Protein AF-A0A1X7VUY0-F1 (afdb_mon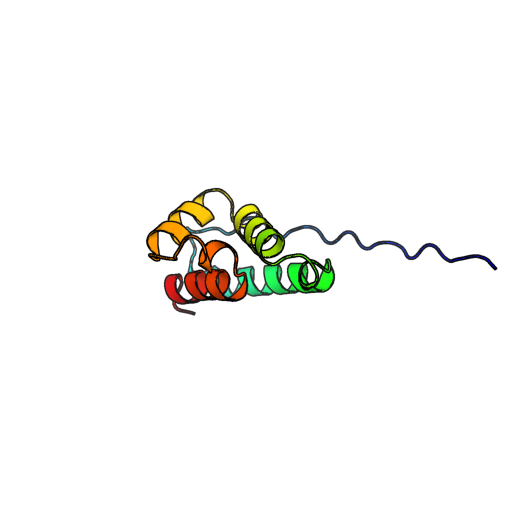omer)

Foldseek 3Di:
DDDDDDPPPPDDQDAADDPVCLVCVVVNVVSNVCVCVSVVVVVDQLQSVLVSVQVSNPDVLVVQLVVQVADPVLSSHNVSSVVSSCVSSVD

Solvent-accessible surface area (backbone atoms only — not comparable to full-atom values): 5475 Å² total; per-residue (Å²): 135,84,79,76,80,74,82,78,79,81,74,72,79,64,75,68,58,59,81,93,44,55,86,46,46,71,60,50,54,52,49,44,51,50,45,33,57,76,70,47,44,73,76,4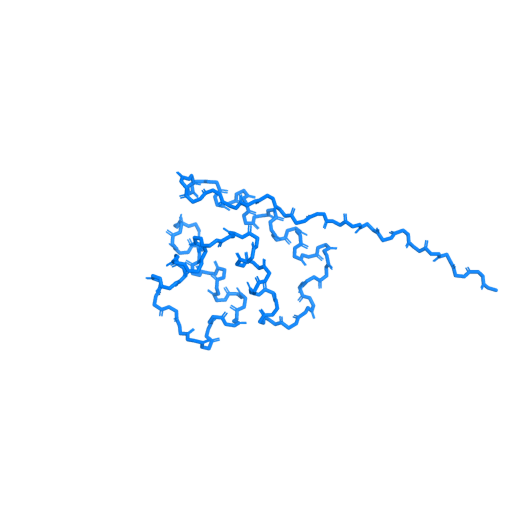8,59,42,49,58,42,28,53,50,54,38,60,42,32,41,77,65,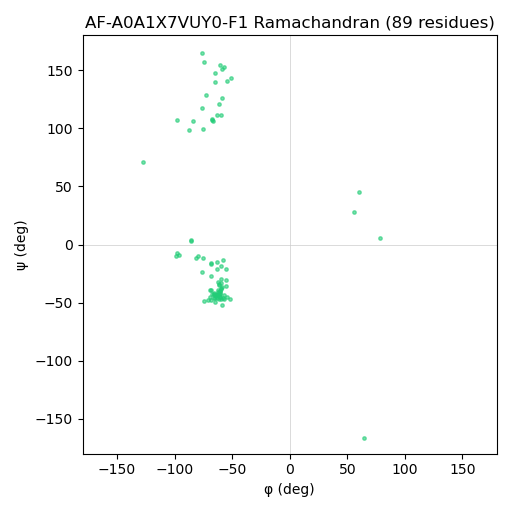36,56,59,54,50,62,71,68,74,66,49,83,72,46,64,32,35,40,69,57,46,52,47,52,51,28,61,73,64,72,101

Sequence (91 aa):
MTTSAMAEIRLPAPDPFNFKTPDDWPRWSKRFKQFWAASGLEKDPEEKQTNTLLYCMEEEADVVLDSTNISVGDKKVYVTVLQKFNEFFQV

Mean predicted aligned error: 5.1 Å

pLDDT: mean 91.45, std 12.33, range [42.34, 98.12]

Organism: Amphimedon queenslandica (NCBI:txid400682)

Radius of gyration: 15.0 Å; Cα contacts (8 Å, |Δi|>4): 71; chains: 1; bounding box: 22×32×52 Å

Secondary structure (DSSP, 8-state):
----------PPPPPPP-TT-GGGHHHHHHHHHHHHHHTSGGGS-HHHHHHHHHHHH-HHHHHHHHHTT--TTGGG-HHHHHHHHHHHTT-

Structure (mmCIF, N/CA/C/O backbone):
data_AF-A0A1X7VUY0-F1
#
_entry.id   AF-A0A1X7VUY0-F1
#
loop_
_atom_site.group_PDB
_atom_site.id
_atom_site.type_symbol
_atom_site.label_atom_id
_atom_site.label_alt_id
_atom_site.label_comp_id
_atom_site.label_asym_id
_atom_site.label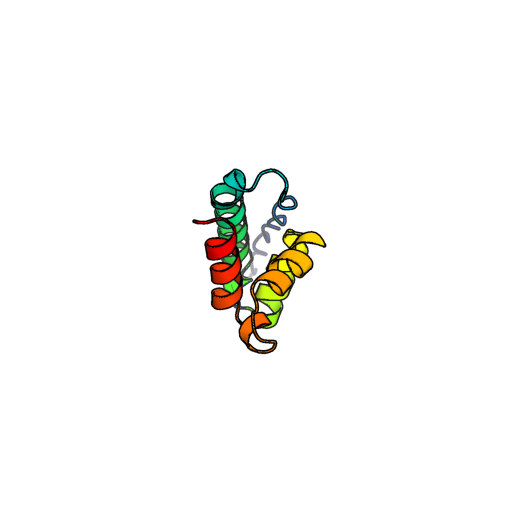_entity_id
_atom_site.label_seq_id
_atom_site.pdbx_PDB_ins_code
_atom_site.Cartn_x
_atom_site.Cartn_y
_atom_site.Cartn_z
_atom_site.occupancy
_atom_site.B_iso_or_equiv
_atom_site.auth_seq_id
_atom_site.auth_comp_id
_atom_site.auth_asym_id
_atom_site.auth_atom_id
_atom_site.pdbx_PDB_model_num
ATOM 1 N N . MET A 1 1 ? -0.275 -18.653 38.867 1.00 43.12 1 MET A N 1
ATOM 2 C CA . MET A 1 1 ? -0.678 -18.744 37.450 1.00 43.12 1 MET A CA 1
ATOM 3 C C . MET A 1 1 ? 0.402 -18.061 36.634 1.00 43.12 1 MET A C 1
ATOM 5 O O . MET A 1 1 ? 0.533 -16.850 36.722 1.00 43.12 1 MET A O 1
ATOM 9 N N . THR A 1 2 ? 1.253 -18.826 35.959 1.00 42.34 2 THR A N 1
ATOM 10 C CA . THR A 1 2 ? 2.300 -18.297 35.079 1.00 42.34 2 THR A CA 1
ATOM 11 C C . THR A 1 2 ? 1.682 -18.022 33.713 1.00 42.34 2 THR A C 1
ATOM 13 O O . THR A 1 2 ? 1.363 -18.946 32.972 1.00 42.34 2 THR A O 1
ATOM 16 N N . THR A 1 3 ? 1.472 -16.751 33.381 1.00 50.31 3 THR A N 1
ATOM 17 C CA . THR A 1 3 ? 1.218 -16.331 31.999 1.00 50.31 3 THR A CA 1
ATOM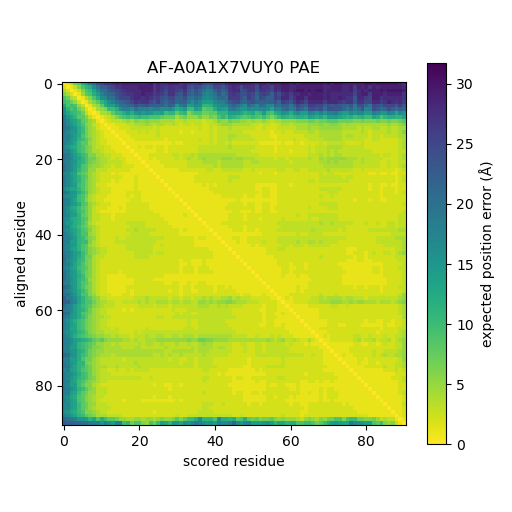 18 C C . THR A 1 3 ? 2.457 -16.661 31.173 1.00 50.31 3 THR A C 1
ATOM 20 O O . THR A 1 3 ? 3.523 -16.087 31.389 1.00 50.31 3 THR A O 1
ATOM 23 N N . SER A 1 4 ? 2.331 -17.626 30.262 1.00 57.16 4 SER A N 1
ATOM 24 C CA . SER A 1 4 ? 3.323 -17.858 29.216 1.00 57.16 4 SER A CA 1
ATOM 25 C C . SER A 1 4 ? 3.406 -16.593 28.362 1.00 57.16 4 SER A C 1
ATOM 27 O O . SER A 1 4 ? 2.393 -16.146 27.824 1.00 57.16 4 SER A O 1
ATOM 29 N N . ALA A 1 5 ? 4.590 -15.986 28.277 1.00 58.56 5 ALA A N 1
ATOM 30 C CA . ALA A 1 5 ? 4.855 -14.969 27.274 1.00 58.56 5 ALA A CA 1
ATOM 31 C C . ALA A 1 5 ? 4.830 -15.671 25.913 1.00 58.56 5 ALA A C 1
ATOM 33 O O . ALA A 1 5 ? 5.737 -16.441 25.592 1.00 58.56 5 ALA A O 1
ATOM 34 N N . MET A 1 6 ? 3.765 -15.461 25.138 1.00 62.28 6 MET A N 1
ATOM 35 C CA . MET A 1 6 ? 3.771 -15.858 23.738 1.00 62.28 6 MET A CA 1
ATOM 36 C C . MET A 1 6 ? 4.926 -15.137 23.052 1.00 62.28 6 MET A C 1
ATOM 38 O O . MET A 1 6 ? 5.031 -13.916 23.137 1.00 62.28 6 MET A O 1
ATOM 42 N N . ALA A 1 7 ? 5.803 -15.891 22.392 1.00 61.84 7 ALA A N 1
ATOM 43 C CA . ALA A 1 7 ? 6.808 -15.296 21.530 1.00 61.84 7 ALA A CA 1
ATOM 44 C C . ALA A 1 7 ? 6.083 -14.500 20.435 1.00 61.84 7 ALA A C 1
ATOM 46 O O . ALA A 1 7 ? 5.395 -15.077 19.593 1.00 61.84 7 ALA A O 1
ATOM 47 N N . GLU A 1 8 ? 6.205 -13.175 20.473 1.00 63.12 8 GLU A N 1
ATOM 48 C CA . GLU A 1 8 ? 5.718 -12.311 19.404 1.00 63.12 8 GLU A CA 1
ATOM 49 C C . GLU A 1 8 ? 6.570 -12.572 18.161 1.00 63.12 8 GLU A C 1
ATOM 51 O O . GLU A 1 8 ? 7.751 -12.216 18.102 1.00 63.12 8 GLU A O 1
ATOM 56 N N . ILE A 1 9 ? 5.985 -13.226 17.158 1.00 72.62 9 ILE A N 1
ATOM 57 C CA . ILE A 1 9 ? 6.615 -13.337 15.845 1.00 72.62 9 ILE A CA 1
ATOM 58 C C . ILE A 1 9 ? 6.626 -11.930 15.247 1.00 72.62 9 ILE A C 1
ATOM 60 O O . ILE A 1 9 ? 5.591 -11.409 14.837 1.00 72.62 9 ILE A O 1
ATOM 64 N N . ARG A 1 10 ? 7.806 -11.309 15.189 1.00 78.06 10 ARG A N 1
ATOM 65 C CA . ARG A 1 10 ? 8.001 -10.060 14.449 1.00 78.06 10 ARG A CA 1
ATOM 66 C C . ARG A 1 10 ? 8.052 -10.383 12.965 1.00 78.06 10 ARG A C 1
ATOM 68 O O . ARG A 1 10 ? 9.072 -10.844 12.460 1.00 78.06 10 ARG A O 1
ATOM 75 N N . LEU A 1 11 ? 6.934 -10.175 12.284 1.00 89.12 11 LEU A N 1
ATOM 76 C CA . LEU A 1 11 ? 6.859 -10.326 10.841 1.00 89.12 11 LEU A CA 1
ATOM 77 C C . LEU A 1 11 ? 7.518 -9.106 10.179 1.00 89.12 11 LEU A C 1
ATOM 79 O O . LEU A 1 11 ? 7.037 -7.991 10.388 1.00 89.12 11 LEU A O 1
ATOM 83 N N . PRO A 1 12 ? 8.608 -9.277 9.412 1.00 91.81 12 PRO A N 1
ATOM 84 C CA . PRO A 1 12 ? 9.195 -8.160 8.688 1.00 91.81 12 PRO A CA 1
ATOM 85 C C . PRO A 1 12 ? 8.216 -7.644 7.629 1.00 91.81 12 PRO A C 1
ATOM 87 O O . PRO A 1 12 ? 7.452 -8.419 7.041 1.00 91.81 12 PRO A O 1
ATOM 90 N N . ALA A 1 13 ? 8.271 -6.335 7.383 1.00 92.69 13 ALA A N 1
ATOM 91 C CA . ALA A 1 13 ? 7.620 -5.726 6.232 1.00 92.69 13 ALA A CA 1
ATOM 92 C C . ALA A 1 13 ? 8.128 -6.375 4.925 1.00 92.69 13 ALA A C 1
ATOM 94 O O . ALA A 1 13 ? 9.244 -6.907 4.901 1.00 92.69 13 ALA A O 1
ATOM 95 N N . PRO A 1 14 ? 7.321 -6.386 3.850 1.00 95.62 14 PRO A N 1
ATOM 96 C CA . PRO A 1 14 ? 7.804 -6.801 2.538 1.00 95.62 14 PRO A CA 1
ATOM 97 C C . PRO A 1 14 ? 8.945 -5.896 2.059 1.00 95.62 14 PRO A C 1
ATOM 99 O O . PRO A 1 14 ? 9.013 -4.729 2.443 1.00 95.62 14 PRO A O 1
ATOM 102 N N . ASP A 1 15 ? 9.804 -6.432 1.191 1.00 96.19 15 ASP A N 1
ATOM 103 C CA . ASP A 1 15 ? 10.765 -5.613 0.449 1.00 96.19 15 ASP A CA 1
ATOM 104 C C . ASP A 1 15 ? 10.023 -4.554 -0.390 1.00 96.19 15 ASP A C 1
ATOM 106 O O . ASP A 1 15 ? 8.890 -4.824 -0.817 1.00 96.19 15 ASP A O 1
ATOM 110 N N . PRO A 1 16 ? 10.640 -3.390 -0.665 1.00 96.94 16 PRO A N 1
ATOM 111 C CA . PRO A 1 16 ? 10.043 -2.345 -1.491 1.00 96.94 16 PRO A CA 1
ATOM 112 C C . PRO A 1 16 ? 9.515 -2.855 -2.834 1.00 96.94 16 PRO A C 1
ATOM 114 O O . PRO A 1 16 ? 10.098 -3.747 -3.462 1.00 96.94 16 PRO A O 1
ATOM 117 N N . PHE A 1 17 ? 8.396 -2.293 -3.293 1.00 97.19 17 PHE A N 1
ATOM 118 C CA . PHE A 1 17 ? 7.858 -2.634 -4.605 1.00 97.19 17 PHE A CA 1
ATOM 119 C C . PHE A 1 17 ? 8.710 -2.016 -5.720 1.00 97.19 17 PHE A C 1
ATOM 121 O O . PHE A 1 17 ? 8.951 -0.814 -5.743 1.00 97.19 17 PHE A O 1
ATOM 128 N N . ASN A 1 18 ? 9.132 -2.825 -6.693 1.00 95.81 18 ASN A N 1
ATOM 129 C CA . ASN A 1 18 ? 9.867 -2.325 -7.850 1.00 95.81 18 ASN A CA 1
ATOM 130 C C . ASN A 1 18 ? 8.905 -1.890 -8.967 1.00 95.81 18 ASN A C 1
ATOM 132 O O . ASN A 1 18 ? 8.478 -2.704 -9.788 1.00 95.81 18 ASN A O 1
ATOM 136 N N . PHE A 1 19 ? 8.634 -0.587 -9.059 1.00 94.44 19 PHE A N 1
ATOM 137 C CA . PHE A 1 19 ? 7.761 -0.005 -10.090 1.00 94.44 19 PHE A CA 1
ATOM 138 C C . PHE A 1 19 ? 8.275 -0.175 -11.528 1.00 94.44 19 PHE A C 1
ATOM 140 O O . PHE A 1 19 ? 7.505 -0.022 -12.474 1.00 94.44 19 PHE A O 1
ATOM 147 N N . LYS A 1 20 ? 9.552 -0.535 -11.726 1.00 93.94 20 LYS A N 1
ATOM 148 C CA . LYS A 1 20 ? 10.103 -0.858 -13.058 1.00 93.94 20 LYS A CA 1
ATOM 149 C C . LYS A 1 20 ? 9.657 -2.233 -13.566 1.00 93.94 20 LYS A C 1
ATOM 151 O O . LYS A 1 20 ? 9.875 -2.543 -14.733 1.00 93.94 20 LYS A O 1
ATOM 156 N N . THR A 1 21 ? 9.064 -3.055 -12.703 1.00 94.25 21 THR A N 1
ATOM 157 C CA . THR A 1 21 ? 8.573 -4.404 -13.012 1.00 94.25 21 THR A CA 1
ATOM 158 C C . THR A 1 21 ? 7.107 -4.533 -12.581 1.00 94.25 21 THR A C 1
ATOM 160 O O . THR A 1 21 ? 6.823 -5.213 -11.596 1.00 94.25 21 THR A O 1
ATOM 163 N N . PRO A 1 22 ? 6.160 -3.878 -13.280 1.00 93.06 22 PRO A N 1
ATOM 164 C CA . PRO A 1 22 ? 4.745 -3.867 -12.892 1.00 93.06 22 PRO A CA 1
ATOM 165 C C . PRO A 1 22 ? 4.122 -5.272 -12.836 1.00 93.06 22 PRO A C 1
ATOM 167 O O . PRO A 1 22 ? 3.276 -5.525 -11.983 1.00 93.06 22 PRO A O 1
ATOM 170 N N . ASP A 1 23 ? 4.611 -6.213 -13.650 1.00 94.81 23 ASP A N 1
ATOM 171 C CA . ASP A 1 23 ? 4.180 -7.620 -13.654 1.00 94.81 23 ASP A CA 1
ATOM 172 C C . ASP A 1 23 ? 4.404 -8.341 -12.309 1.00 94.81 23 ASP A C 1
ATOM 174 O O . ASP A 1 23 ? 3.783 -9.370 -12.040 1.00 94.81 23 ASP A O 1
ATOM 178 N N . ASP A 1 24 ? 5.266 -7.807 -11.433 1.00 95.69 24 ASP A N 1
ATOM 179 C CA . ASP A 1 24 ? 5.482 -8.340 -10.085 1.00 95.69 24 ASP A CA 1
ATOM 180 C C . ASP A 1 24 ? 4.385 -7.921 -9.090 1.00 95.69 24 ASP A C 1
ATOM 182 O O . ASP A 1 24 ? 4.323 -8.471 -7.982 1.00 95.69 24 ASP A O 1
ATOM 186 N N . TRP A 1 25 ? 3.491 -6.996 -9.461 1.00 96.81 25 TRP A N 1
ATOM 187 C CA . TRP A 1 25 ? 2.422 -6.498 -8.593 1.00 96.81 25 TRP A CA 1
ATOM 188 C C . TRP A 1 25 ? 1.563 -7.605 -7.956 1.00 96.81 25 TRP A C 1
ATOM 190 O O . TRP A 1 25 ? 1.383 -7.573 -6.734 1.00 96.81 25 TRP A O 1
ATOM 200 N N . PRO A 1 26 ? 1.080 -8.641 -8.676 1.00 96.50 26 PRO A N 1
ATOM 201 C CA . PRO A 1 26 ? 0.279 -9.704 -8.064 1.00 96.50 26 PRO A CA 1
ATOM 202 C C . PRO A 1 26 ? 1.054 -10.479 -6.987 1.00 96.50 26 PRO A C 1
ATOM 204 O O . PRO A 1 26 ? 0.492 -10.901 -5.972 1.00 96.50 26 PRO A O 1
ATOM 207 N N . ARG A 1 27 ? 2.368 -10.666 -7.184 1.00 96.69 27 ARG A N 1
ATOM 208 C CA . ARG A 1 27 ? 3.242 -11.336 -6.212 1.00 96.69 27 ARG A CA 1
ATOM 209 C C . ARG A 1 27 ? 3.462 -10.450 -4.988 1.00 96.69 27 ARG A C 1
ATOM 211 O O . ARG A 1 27 ? 3.341 -10.932 -3.860 1.00 96.69 27 ARG A O 1
ATOM 218 N N . TRP A 1 28 ? 3.783 -9.179 -5.212 1.00 97.62 28 TRP A N 1
ATOM 219 C CA . TRP A 1 28 ? 4.084 -8.224 -4.151 1.00 97.62 28 TRP A CA 1
ATOM 220 C C . TRP A 1 28 ? 2.846 -7.893 -3.307 1.00 97.62 28 TRP A C 1
ATOM 222 O O . TRP A 1 28 ? 2.884 -8.036 -2.086 1.00 97.62 28 TRP A O 1
ATOM 232 N N . SER A 1 29 ? 1.710 -7.581 -3.937 1.00 96.69 29 SER A N 1
ATOM 233 C CA . SER A 1 29 ? 0.442 -7.288 -3.248 1.00 96.69 29 SER A CA 1
ATOM 234 C C . SER A 1 29 ? -0.036 -8.466 -2.394 1.00 96.69 29 SER A C 1
ATOM 236 O O . SER A 1 29 ? -0.477 -8.282 -1.258 1.00 96.69 29 SER A O 1
ATOM 238 N N . LYS A 1 30 ? 0.136 -9.707 -2.873 1.00 96.44 30 LYS A N 1
ATOM 239 C CA . LYS A 1 30 ? -0.119 -10.915 -2.077 1.00 96.44 30 LYS A CA 1
ATOM 240 C C . LYS A 1 30 ? 0.774 -10.979 -0.837 1.00 96.44 30 LYS A C 1
ATOM 242 O O . LYS A 1 30 ? 0.290 -11.347 0.235 1.00 96.44 30 LYS A O 1
ATOM 247 N N . ARG A 1 31 ? 2.060 -10.635 -0.960 1.00 97.38 31 ARG A N 1
ATOM 248 C CA . ARG A 1 31 ? 2.997 -10.603 0.173 1.00 97.38 31 ARG A CA 1
ATOM 249 C C . ARG A 1 31 ? 2.616 -9.516 1.178 1.00 97.38 31 ARG A C 1
ATOM 251 O O . ARG A 1 31 ? 2.584 -9.802 2.374 1.00 97.38 31 ARG A O 1
ATOM 258 N N . PHE A 1 32 ? 2.248 -8.326 0.705 1.00 97.25 32 PHE A N 1
ATOM 259 C CA . PHE A 1 32 ? 1.730 -7.266 1.566 1.00 97.25 32 PHE A CA 1
ATOM 260 C C . PHE A 1 32 ? 0.440 -7.696 2.273 1.00 97.25 32 PHE A C 1
ATOM 262 O O . PHE A 1 32 ? 0.327 -7.517 3.477 1.00 97.25 32 PHE A O 1
ATOM 269 N N . LYS A 1 33 ? -0.506 -8.350 1.587 1.00 96.06 33 LYS A N 1
ATOM 270 C CA . LYS A 1 33 ? -1.748 -8.851 2.205 1.00 96.06 33 LYS A CA 1
ATOM 271 C C . LYS A 1 33 ? -1.485 -9.862 3.327 1.00 96.06 33 LYS A C 1
ATOM 273 O O . LYS A 1 33 ? -2.176 -9.856 4.342 1.00 96.06 33 LYS A O 1
ATOM 278 N N . GLN A 1 34 ? -0.479 -10.722 3.163 1.00 96.12 34 GLN A N 1
ATOM 279 C CA . GLN A 1 34 ? -0.035 -11.622 4.233 1.00 96.12 34 GLN A CA 1
ATOM 280 C C . GLN A 1 34 ? 0.526 -10.837 5.420 1.00 96.12 34 GLN A C 1
ATOM 282 O O . GLN A 1 34 ? 0.178 -11.143 6.556 1.00 96.12 34 GLN A O 1
ATOM 287 N N . PHE A 1 35 ? 1.357 -9.824 5.158 1.00 96.00 35 PHE A N 1
ATOM 288 C CA . PHE A 1 35 ? 1.863 -8.923 6.190 1.00 96.00 35 PHE A CA 1
ATOM 289 C C . PHE A 1 35 ? 0.728 -8.186 6.912 1.00 96.00 35 PHE A C 1
ATOM 291 O O . PHE A 1 35 ? 0.679 -8.196 8.138 1.00 96.00 35 PHE A O 1
ATOM 298 N N . TRP A 1 36 ? -0.225 -7.637 6.165 1.00 95.31 36 TRP A N 1
ATOM 299 C CA . TRP A 1 36 ? -1.390 -6.907 6.655 1.00 95.31 36 TRP A CA 1
ATOM 300 C C . TRP A 1 36 ? -2.244 -7.739 7.624 1.00 95.31 36 TRP A C 1
ATOM 302 O O . TRP A 1 36 ? -2.554 -7.283 8.723 1.00 95.31 36 TRP A O 1
ATOM 312 N N . ALA A 1 37 ? -2.535 -8.994 7.272 1.00 95.00 37 ALA A N 1
ATOM 313 C CA . ALA A 1 37 ? -3.303 -9.894 8.131 1.00 95.00 37 ALA A CA 1
ATOM 314 C C . ALA A 1 37 ? -2.481 -10.408 9.329 1.00 95.00 37 ALA A C 1
ATOM 316 O O . ALA A 1 37 ? -2.921 -10.353 10.476 1.00 95.00 37 ALA A O 1
ATOM 317 N N . ALA A 1 38 ? -1.261 -10.898 9.089 1.00 94.38 38 ALA A N 1
ATOM 318 C CA . ALA A 1 38 ? -0.475 -11.572 10.124 1.00 94.38 38 ALA A CA 1
ATOM 319 C C . ALA A 1 38 ? 0.169 -10.615 11.143 1.00 94.38 38 ALA A C 1
ATOM 321 O O . ALA A 1 38 ? 0.445 -11.032 12.265 1.00 94.38 38 ALA A O 1
ATOM 322 N N . SER A 1 39 ? 0.382 -9.344 10.786 1.00 93.38 39 SER A N 1
ATOM 323 C CA . SER A 1 39 ? 0.815 -8.302 11.733 1.00 93.38 39 SER A CA 1
ATOM 324 C C . SER A 1 39 ? -0.336 -7.717 12.560 1.00 93.38 39 SER A C 1
ATOM 326 O O . SER A 1 39 ? -0.087 -7.000 13.526 1.00 93.38 39 SER A O 1
ATOM 328 N N . GLY A 1 40 ? -1.590 -8.003 12.194 1.00 94.00 40 GLY A N 1
ATOM 329 C CA . GLY A 1 40 ? -2.768 -7.375 12.791 1.00 94.00 40 GLY A CA 1
ATOM 330 C C . GLY A 1 40 ? -3.059 -5.962 12.279 1.00 94.00 40 GLY A C 1
ATOM 331 O O . GLY A 1 40 ? -3.996 -5.340 12.778 1.00 94.00 40 GLY A O 1
ATOM 332 N N . LEU A 1 41 ? -2.318 -5.476 11.275 1.00 94.94 41 LEU A N 1
ATOM 333 C CA . LEU A 1 41 ? -2.548 -4.180 10.627 1.00 94.94 41 LEU A CA 1
ATOM 334 C C . LEU A 1 41 ? -3.982 -4.050 10.089 1.00 94.94 41 LEU A C 1
ATOM 336 O O . LEU A 1 41 ? -4.541 -2.963 10.122 1.00 94.94 41 LEU A O 1
ATOM 340 N N . GLU A 1 42 ? -4.623 -5.147 9.678 1.00 95.81 42 GLU A N 1
ATOM 341 C CA . GLU A 1 42 ? -6.038 -5.158 9.263 1.00 95.81 42 GLU A CA 1
ATOM 342 C C . GLU A 1 42 ? -7.021 -4.602 10.313 1.00 95.81 42 GLU A C 1
ATOM 344 O O . GLU A 1 42 ? -8.134 -4.207 9.969 1.00 95.81 42 GLU A O 1
ATOM 349 N N . LYS A 1 43 ? -6.621 -4.568 11.592 1.00 96.12 43 LYS A N 1
ATOM 350 C CA . LYS A 1 43 ? -7.438 -4.089 12.720 1.00 96.12 43 LYS A CA 1
ATOM 351 C C . LYS A 1 43 ? -7.161 -2.632 13.088 1.00 96.12 43 LYS A C 1
ATOM 353 O O . LYS A 1 43 ? -7.864 -2.075 13.928 1.00 96.12 43 LYS A O 1
ATOM 358 N N . ASP A 1 44 ? -6.127 -2.032 12.506 1.00 97.38 44 ASP A N 1
ATOM 359 C CA . ASP A 1 44 ? -5.781 -0.632 12.722 1.00 97.38 44 ASP A CA 1
ATOM 360 C C . ASP A 1 44 ? -6.724 0.314 11.950 1.00 97.38 44 ASP A C 1
ATOM 362 O O . ASP A 1 44 ? -7.411 -0.120 11.026 1.00 97.38 44 ASP A O 1
ATOM 366 N N . PRO A 1 45 ? -6.752 1.624 12.268 1.00 97.88 45 PRO A N 1
ATOM 367 C CA . PRO A 1 45 ? -7.484 2.611 11.471 1.00 97.88 45 PRO A CA 1
ATOM 368 C C . PRO A 1 45 ? -7.070 2.586 9.992 1.00 97.88 45 PRO A C 1
ATOM 370 O O . PRO A 1 45 ? -5.880 2.485 9.694 1.00 97.88 45 PRO A O 1
ATOM 373 N N . GLU A 1 46 ? -8.020 2.745 9.065 1.00 96.94 46 GLU A N 1
ATOM 374 C CA . GLU A 1 46 ? -7.761 2.636 7.615 1.00 96.94 46 GLU A CA 1
ATOM 375 C C . GLU A 1 46 ? -6.650 3.574 7.116 1.00 96.94 46 GLU A C 1
ATOM 377 O O . GLU A 1 46 ? -5.832 3.186 6.283 1.00 96.94 46 GLU A O 1
ATOM 382 N N . GLU A 1 47 ? -6.552 4.777 7.685 1.00 96.81 47 GLU A N 1
ATOM 383 C CA . GLU A 1 47 ? -5.484 5.730 7.368 1.00 96.81 47 GLU A CA 1
ATOM 384 C C . GLU A 1 47 ? -4.099 5.167 7.732 1.00 96.81 47 GLU A C 1
ATOM 386 O O . GLU A 1 47 ? -3.152 5.294 6.961 1.00 96.81 47 GLU A O 1
ATOM 391 N N . LYS A 1 48 ? -3.976 4.449 8.858 1.00 97.94 48 LYS A N 1
ATOM 392 C CA . LYS A 1 48 ? -2.730 3.763 9.235 1.00 97.94 48 LYS A CA 1
ATOM 393 C C . LYS A 1 48 ? -2.433 2.592 8.300 1.00 97.94 48 LYS A C 1
ATOM 395 O O . LYS A 1 48 ? -1.275 2.398 7.932 1.00 97.94 48 LYS A O 1
ATOM 400 N N . GLN A 1 49 ? -3.452 1.835 7.894 1.00 98.12 49 GLN A N 1
ATOM 401 C CA . GLN A 1 49 ? -3.284 0.749 6.924 1.00 98.12 49 GLN A CA 1
ATOM 402 C C . GLN A 1 49 ? -2.762 1.283 5.589 1.00 98.12 49 GLN A C 1
ATOM 404 O O . GLN A 1 49 ? -1.801 0.746 5.040 1.00 98.12 49 GLN A O 1
ATOM 409 N N . THR A 1 50 ? -3.350 2.383 5.115 1.00 97.81 50 THR A N 1
ATOM 410 C CA . THR A 1 50 ? -2.956 3.037 3.868 1.00 97.81 50 THR A CA 1
ATOM 411 C C . THR A 1 50 ? -1.544 3.600 3.945 1.00 97.81 50 THR A C 1
ATOM 413 O O . THR A 1 50 ? -0.718 3.284 3.095 1.00 97.81 50 THR A O 1
ATOM 416 N N . ASN A 1 51 ? -1.223 4.353 4.999 1.00 97.69 51 ASN A N 1
ATOM 417 C CA . ASN A 1 51 ? 0.123 4.893 5.189 1.00 97.69 51 ASN A CA 1
ATOM 418 C C . ASN A 1 51 ? 1.173 3.779 5.250 1.00 97.69 51 ASN A C 1
ATOM 420 O O . ASN A 1 51 ? 2.270 3.937 4.731 1.00 97.69 51 ASN A O 1
ATOM 424 N N . THR A 1 52 ? 0.834 2.634 5.849 1.00 97.75 52 THR A N 1
ATOM 425 C CA . THR A 1 52 ? 1.742 1.482 5.896 1.00 97.75 52 THR A CA 1
ATOM 426 C C . THR A 1 52 ? 1.933 0.846 4.516 1.00 97.75 52 THR A C 1
ATOM 428 O O . THR A 1 52 ? 3.051 0.471 4.179 1.00 97.75 52 THR A O 1
ATOM 431 N N . LEU A 1 53 ? 0.872 0.746 3.705 1.00 97.88 53 LEU A N 1
ATOM 432 C CA . LEU A 1 53 ? 0.963 0.276 2.317 1.00 97.88 53 LEU A CA 1
ATOM 433 C C . LEU A 1 53 ? 1.908 1.157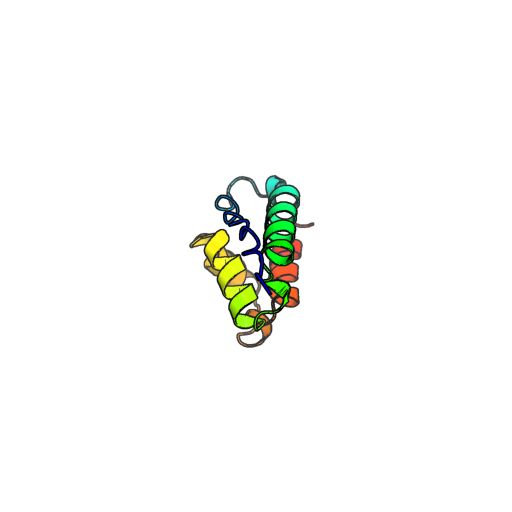 1.495 1.00 97.88 53 LEU A C 1
ATOM 435 O O . LEU A 1 53 ? 2.839 0.631 0.890 1.00 97.88 53 LEU A O 1
ATOM 439 N N . LEU A 1 54 ? 1.690 2.474 1.522 1.00 97.50 54 LEU A N 1
ATOM 440 C CA . LEU A 1 54 ? 2.501 3.442 0.780 1.00 97.50 54 LEU A CA 1
ATOM 441 C C . LEU A 1 54 ? 3.949 3.444 1.270 1.00 97.50 54 LEU A C 1
ATOM 443 O O . LEU A 1 54 ? 4.869 3.356 0.467 1.00 97.50 54 LEU A O 1
ATOM 447 N N . TYR A 1 55 ? 4.158 3.406 2.588 1.00 97.00 55 TYR A N 1
ATOM 448 C CA . TYR A 1 55 ? 5.493 3.301 3.174 1.00 97.00 55 TYR A CA 1
ATOM 449 C C . TYR A 1 55 ? 6.260 2.065 2.686 1.00 97.00 55 TYR A C 1
ATOM 451 O O . TYR A 1 55 ? 7.435 2.165 2.351 1.00 97.00 55 TYR A O 1
ATOM 459 N N . CYS A 1 56 ? 5.607 0.901 2.605 1.00 97.00 56 CYS A N 1
ATOM 460 C 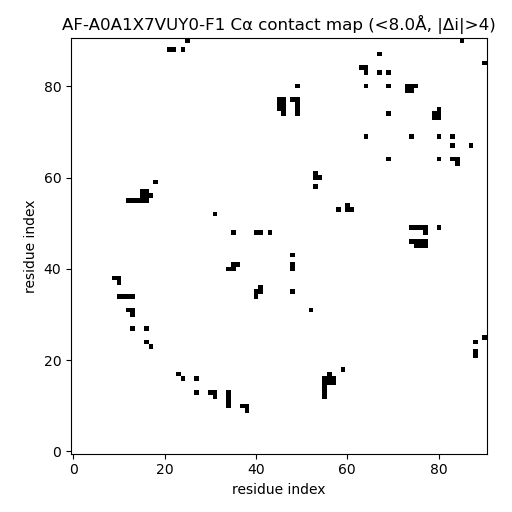CA . CYS A 1 56 ? 6.230 -0.318 2.083 1.00 97.00 56 CYS A CA 1
ATOM 461 C C . CYS A 1 56 ? 6.527 -0.266 0.576 1.00 97.00 56 CYS A C 1
ATOM 463 O O . CYS A 1 56 ? 7.269 -1.112 0.087 1.00 97.00 56 CYS A O 1
ATOM 465 N N . MET A 1 57 ? 5.926 0.665 -0.162 1.00 96.56 57 MET A N 1
ATOM 466 C CA . MET A 1 57 ? 6.144 0.860 -1.595 1.00 96.56 57 MET A CA 1
ATOM 467 C C . MET A 1 57 ? 7.144 1.990 -1.892 1.00 96.56 57 MET A C 1
ATOM 469 O O . MET A 1 57 ? 7.551 2.110 -3.037 1.00 96.56 57 MET A O 1
ATOM 473 N N . GLU A 1 58 ? 7.578 2.753 -0.885 1.00 95.12 58 GLU A N 1
ATOM 474 C CA . GLU A 1 58 ? 8.477 3.913 -1.016 1.00 95.12 58 GLU A CA 1
ATOM 475 C C . GLU A 1 58 ? 7.881 5.089 -1.827 1.00 95.12 58 GLU A C 1
ATOM 477 O O . GLU A 1 58 ? 6.666 5.193 -2.002 1.00 95.12 58 GLU A O 1
ATOM 482 N N . GLU A 1 59 ? 8.724 6.046 -2.228 1.00 93.00 59 GLU A N 1
ATOM 483 C CA . GLU A 1 59 ? 8.328 7.369 -2.741 1.00 93.00 59 GLU A CA 1
ATOM 484 C C . GLU A 1 59 ? 7.489 7.292 -4.028 1.00 93.00 59 GLU A C 1
ATOM 486 O O . GLU A 1 59 ? 6.557 8.075 -4.225 1.00 93.00 59 GLU A O 1
ATOM 491 N N . GLU A 1 60 ? 7.755 6.312 -4.894 1.00 95.88 60 GLU A N 1
ATOM 492 C CA . GLU A 1 60 ? 7.010 6.111 -6.136 1.00 95.88 60 GLU A CA 1
ATOM 493 C C . GLU A 1 60 ? 5.525 5.778 -5.909 1.00 95.88 60 GLU A C 1
ATOM 495 O O . GLU A 1 60 ? 4.701 6.008 -6.800 1.00 95.88 60 GLU A O 1
ATOM 500 N N . ALA A 1 61 ? 5.156 5.284 -4.724 1.00 96.50 61 ALA A N 1
ATOM 501 C CA . ALA A 1 61 ? 3.775 4.954 -4.388 1.00 96.50 61 ALA A CA 1
ATOM 502 C C . ALA A 1 61 ? 2.867 6.182 -4.394 1.00 96.50 61 ALA A C 1
ATOM 504 O O . ALA A 1 61 ? 1.787 6.141 -4.988 1.00 96.50 61 ALA A O 1
ATOM 505 N N . ASP A 1 62 ? 3.317 7.274 -3.775 1.00 94.88 62 ASP A N 1
ATOM 506 C CA . ASP A 1 62 ? 2.566 8.526 -3.706 1.00 94.88 62 ASP A CA 1
ATOM 507 C C . ASP A 1 62 ? 2.411 9.145 -5.101 1.00 94.88 62 ASP A C 1
ATOM 509 O O . ASP A 1 62 ? 1.314 9.555 -5.483 1.00 94.88 62 ASP A O 1
ATOM 513 N N . VAL A 1 63 ? 3.477 9.117 -5.911 1.00 95.25 63 VAL A N 1
ATOM 514 C CA . VAL A 1 63 ? 3.463 9.624 -7.295 1.00 95.25 63 VAL A CA 1
ATOM 515 C C . VAL A 1 63 ? 2.453 8.863 -8.156 1.00 95.25 63 VAL A C 1
ATOM 517 O O . VAL A 1 63 ? 1.662 9.471 -8.884 1.00 95.25 63 VAL A O 1
ATOM 520 N N . VAL A 1 64 ? 2.453 7.528 -8.077 1.00 95.56 64 VAL A N 1
ATOM 521 C CA . VAL A 1 64 ? 1.500 6.696 -8.821 1.00 95.56 64 VAL A CA 1
ATOM 522 C C . VAL A 1 64 ? 0.080 6.922 -8.320 1.00 95.56 64 VAL A C 1
ATOM 524 O O . VAL A 1 64 ? -0.817 7.127 -9.138 1.00 95.56 64 VAL A O 1
ATOM 527 N N . LEU A 1 65 ? -0.141 6.935 -7.005 1.00 96.25 65 LEU A N 1
ATOM 528 C CA . LEU A 1 65 ? -1.469 7.116 -6.427 1.00 96.25 65 LEU A CA 1
ATOM 529 C C . LEU A 1 65 ? -2.079 8.465 -6.835 1.00 96.25 65 LEU A C 1
ATOM 531 O O . LEU A 1 65 ? -3.244 8.512 -7.242 1.00 96.25 65 LEU A O 1
ATOM 535 N N . ASP A 1 66 ? -1.285 9.535 -6.822 1.00 95.00 66 ASP A N 1
ATOM 536 C CA . ASP A 1 66 ? -1.697 10.871 -7.261 1.00 95.00 66 ASP A CA 1
ATOM 537 C C . ASP A 1 66 ? -2.094 10.915 -8.740 1.00 95.00 66 ASP A C 1
ATOM 539 O O . ASP A 1 66 ? -3.029 11.629 -9.110 1.00 95.00 66 ASP A O 1
ATOM 543 N N . SER A 1 67 ? -1.469 10.088 -9.585 1.00 95.50 67 SER A N 1
ATOM 544 C CA . SER A 1 67 ? -1.827 9.982 -11.005 1.00 95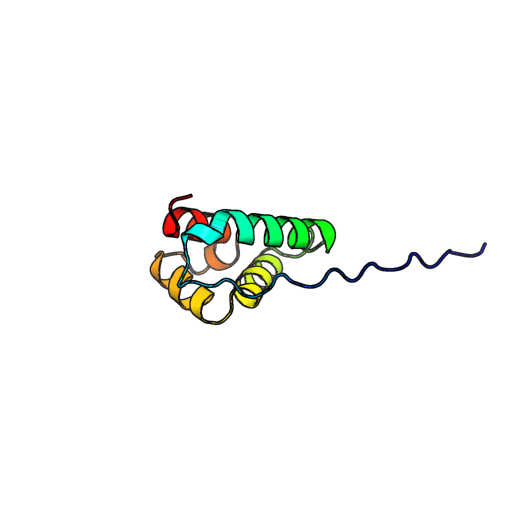.50 67 SER A CA 1
ATOM 545 C C . SER A 1 67 ? -3.209 9.354 -11.258 1.00 95.50 67 SER A C 1
ATOM 547 O O . SER A 1 67 ? -3.766 9.502 -12.346 1.00 95.50 67 SER A O 1
ATOM 549 N N . THR A 1 68 ? -3.805 8.686 -10.259 1.00 94.19 68 THR A N 1
ATOM 550 C CA . THR A 1 68 ? -5.082 7.956 -10.406 1.00 94.19 68 THR A CA 1
ATOM 551 C C . THR A 1 68 ? -6.343 8.812 -10.215 1.00 94.19 68 THR A C 1
ATOM 553 O O . THR A 1 68 ? -7.458 8.280 -10.255 1.00 94.19 68 THR A O 1
ATOM 556 N N . ASN A 1 69 ? -6.194 10.129 -10.010 1.00 92.44 69 ASN A N 1
ATOM 557 C CA . ASN A 1 69 ? -7.277 11.069 -9.668 1.00 92.44 69 ASN A CA 1
ATOM 558 C C . ASN A 1 69 ? -8.076 10.671 -8.407 1.00 92.44 69 ASN A C 1
ATOM 560 O O . ASN A 1 69 ? -9.262 10.986 -8.289 1.00 92.44 69 ASN A O 1
ATOM 564 N N . ILE A 1 70 ? -7.453 9.955 -7.466 1.00 95.69 70 ILE A N 1
ATOM 565 C CA . ILE A 1 70 ? -8.075 9.594 -6.188 1.00 95.69 70 ILE A CA 1
ATOM 566 C C . ILE A 1 70 ? -8.359 10.848 -5.342 1.00 95.69 70 ILE A C 1
ATOM 568 O O . ILE A 1 70 ? -7.552 11.778 -5.282 1.00 95.69 70 ILE A O 1
ATOM 572 N N . SER A 1 71 ? -9.511 10.887 -4.668 1.00 96.50 71 SER A N 1
ATOM 573 C CA . SER A 1 71 ? -9.864 12.012 -3.797 1.00 96.50 71 SER A CA 1
ATOM 574 C C . SER A 1 71 ? -9.072 11.986 -2.483 1.00 96.50 71 SER A C 1
ATOM 576 O O . SER A 1 71 ? -8.637 10.933 -2.022 1.00 96.50 71 SER A O 1
ATOM 578 N N . VAL A 1 72 ? -8.921 13.140 -1.822 1.00 94.06 72 VAL A N 1
ATOM 579 C CA . VAL A 1 72 ? -8.227 13.231 -0.518 1.00 94.06 72 VAL A CA 1
ATOM 580 C C . VAL A 1 72 ? -8.896 12.362 0.556 1.00 94.06 72 VAL A C 1
ATOM 582 O O . VAL A 1 72 ? -8.207 11.824 1.419 1.00 94.06 72 VAL A O 1
ATOM 585 N N . GLY A 1 73 ? -10.224 12.213 0.509 1.00 94.81 73 GLY A N 1
ATOM 586 C CA . GLY A 1 73 ? -10.951 11.320 1.414 1.00 94.81 73 GLY A CA 1
ATOM 587 C C . GLY A 1 73 ? -10.660 9.851 1.114 1.00 94.81 73 GLY A C 1
ATOM 588 O O . GLY A 1 73 ? -10.344 9.087 2.022 1.00 94.81 73 GLY A O 1
ATOM 589 N N . ASP A 1 74 ? -10.679 9.482 -0.165 1.00 96.44 74 ASP A N 1
ATOM 590 C CA . ASP A 1 74 ? -10.454 8.104 -0.607 1.00 96.44 74 ASP A CA 1
ATOM 591 C C . ASP A 1 74 ? -9.014 7.635 -0.390 1.00 96.44 74 ASP A C 1
ATOM 593 O O . ASP A 1 74 ? -8.794 6.453 -0.144 1.00 96.44 74 ASP A O 1
ATOM 597 N N . LYS A 1 75 ? -8.037 8.554 -0.380 1.00 96.00 75 LYS A N 1
ATOM 598 C CA . LYS A 1 75 ? -6.646 8.267 0.013 1.00 96.00 75 LYS A CA 1
ATOM 599 C C . LYS A 1 75 ? -6.507 7.711 1.429 1.00 96.00 75 LYS A C 1
ATOM 601 O O . LYS A 1 75 ? -5.433 7.254 1.783 1.00 96.00 75 LYS A O 1
ATOM 606 N N . LYS A 1 76 ? -7.545 7.781 2.262 1.00 96.44 76 LYS A N 1
ATOM 607 C CA . LYS A 1 76 ? -7.530 7.227 3.622 1.00 96.44 76 LYS A CA 1
ATOM 608 C C . LYS A 1 76 ? -8.190 5.857 3.715 1.00 96.44 76 LYS A C 1
ATOM 610 O O . LYS A 1 76 ? -8.093 5.217 4.757 1.00 96.44 76 LYS A O 1
ATOM 615 N N . VAL A 1 77 ? -8.860 5.425 2.649 1.00 97.44 77 VAL A N 1
ATOM 616 C CA . VAL A 1 77 ? -9.635 4.187 2.600 1.00 97.44 77 VAL A CA 1
ATOM 617 C C . VAL A 1 77 ? -8.775 3.112 1.949 1.00 97.44 77 VAL A C 1
ATOM 619 O O . VAL A 1 77 ? -8.554 3.120 0.736 1.00 97.44 77 VAL A O 1
ATOM 622 N N . TYR A 1 78 ? -8.299 2.165 2.758 1.00 96.94 78 TYR A N 1
ATOM 623 C CA . TYR A 1 78 ? -7.329 1.149 2.333 1.00 96.94 78 TYR A CA 1
ATOM 624 C C . TYR A 1 78 ? -7.795 0.365 1.100 1.00 96.94 78 TYR A C 1
ATOM 626 O O . TYR A 1 78 ? -7.033 0.178 0.151 1.00 96.94 78 TYR A O 1
ATOM 634 N N . VAL A 1 79 ? -9.062 -0.063 1.090 1.00 95.69 79 VAL A N 1
ATOM 635 C CA . VAL A 1 79 ? -9.634 -0.839 -0.022 1.00 95.69 79 VAL A CA 1
ATOM 636 C C . VAL A 1 79 ? -9.644 -0.025 -1.316 1.00 95.69 79 VAL A C 1
ATOM 638 O O . VAL A 1 79 ? -9.268 -0.550 -2.363 1.00 95.69 79 VAL A O 1
ATOM 641 N N . THR A 1 80 ? -10.011 1.256 -1.244 1.00 97.44 80 THR A N 1
ATOM 642 C CA . THR A 1 80 ? -10.036 2.148 -2.409 1.00 97.44 80 THR A CA 1
ATOM 643 C C . THR A 1 80 ? -8.632 2.380 -2.958 1.00 97.44 80 THR A C 1
ATOM 645 O O . THR A 1 80 ? -8.423 2.308 -4.167 1.00 97.44 80 THR A O 1
ATOM 648 N N . VAL A 1 81 ? -7.647 2.594 -2.084 1.00 97.62 81 VAL A N 1
ATOM 649 C CA . VAL A 1 81 ? -6.244 2.790 -2.483 1.00 97.62 81 VAL A CA 1
ATOM 650 C C . VAL A 1 81 ? -5.675 1.527 -3.128 1.00 97.62 81 VAL A C 1
ATOM 652 O O . VAL A 1 81 ? -5.078 1.600 -4.201 1.00 97.62 81 VAL A O 1
ATOM 655 N N . LEU A 1 82 ? -5.911 0.354 -2.532 1.00 96.56 82 LEU A N 1
ATOM 656 C CA . LEU A 1 82 ? -5.481 -0.919 -3.112 1.00 96.56 82 LEU A CA 1
ATOM 657 C C . LEU A 1 82 ? -6.128 -1.158 -4.485 1.00 96.56 82 LEU A C 1
ATOM 659 O O . LEU A 1 82 ? -5.454 -1.616 -5.407 1.00 96.56 82 LEU A O 1
ATOM 663 N N . GLN A 1 83 ? -7.410 -0.812 -4.641 1.00 96.25 83 GLN A N 1
ATOM 664 C CA . GLN A 1 83 ? -8.101 -0.892 -5.925 1.00 96.25 83 GLN A CA 1
ATOM 665 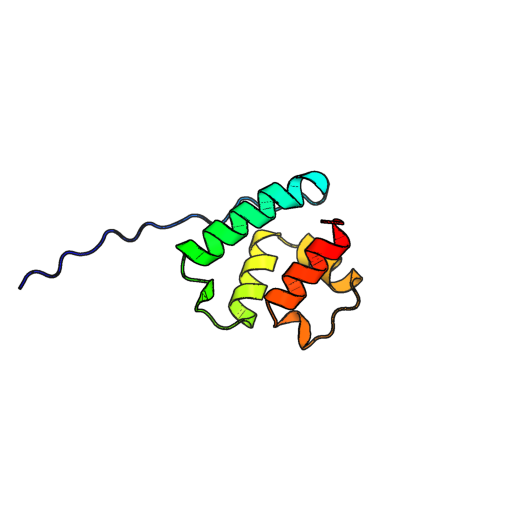C C . GLN A 1 83 ? -7.466 0.032 -6.972 1.00 96.25 83 GLN A C 1
ATOM 667 O O . GLN A 1 83 ? -7.289 -0.395 -8.109 1.00 96.25 83 GLN A O 1
ATOM 672 N N . LYS A 1 84 ? -7.059 1.255 -6.608 1.00 97.44 84 LYS A N 1
ATOM 673 C CA . LYS A 1 84 ? -6.358 2.160 -7.533 1.00 97.44 84 LYS A CA 1
ATOM 674 C C . LYS A 1 84 ? -5.040 1.594 -8.041 1.00 97.44 84 LYS A C 1
ATOM 676 O O . LYS A 1 84 ? -4.761 1.713 -9.232 1.00 97.44 84 LYS A O 1
ATOM 681 N N . PHE A 1 85 ? -4.267 0.933 -7.184 1.00 97.12 85 PHE A N 1
ATOM 682 C CA . PHE A 1 85 ? -3.057 0.247 -7.633 1.00 97.12 85 PHE A CA 1
ATOM 683 C C . PHE A 1 85 ? -3.368 -0.960 -8.524 1.00 97.12 85 PHE A C 1
ATOM 685 O O . PHE A 1 85 ? -2.735 -1.112 -9.564 1.00 97.12 85 PHE A O 1
ATOM 692 N N . ASN A 1 86 ? -4.369 -1.775 -8.181 1.00 95.56 86 ASN A N 1
ATOM 693 C CA . ASN A 1 86 ? -4.812 -2.884 -9.034 1.00 95.56 86 ASN A CA 1
ATOM 694 C C . ASN A 1 86 ? -5.238 -2.398 -10.433 1.00 95.56 86 ASN A C 1
ATOM 696 O O . ASN A 1 86 ? -4.772 -2.929 -11.436 1.00 95.56 86 ASN A O 1
ATOM 700 N N . GLU A 1 87 ? -6.039 -1.329 -10.507 1.00 95.62 87 GLU A N 1
ATOM 701 C CA . GLU A 1 87 ? -6.443 -0.690 -11.767 1.00 95.62 87 GLU A CA 1
ATOM 702 C C . GLU A 1 87 ? -5.231 -0.172 -12.559 1.00 95.62 87 GLU A C 1
ATOM 704 O O . GLU A 1 87 ? -5.137 -0.407 -13.764 1.00 95.62 87 GLU A O 1
ATOM 709 N N . PHE A 1 88 ? -4.290 0.503 -11.889 1.00 95.06 88 PHE A N 1
ATOM 710 C CA . PHE A 1 88 ? -3.085 1.056 -12.512 1.00 95.06 88 PHE A CA 1
ATOM 711 C C . PHE A 1 88 ? -2.175 -0.033 -13.099 1.00 95.06 88 PHE A C 1
ATOM 713 O O . PHE A 1 88 ? -1.694 0.106 -14.223 1.00 95.06 88 PHE A O 1
ATOM 720 N N . PHE A 1 89 ? -1.970 -1.130 -12.366 1.00 94.12 89 PHE A N 1
ATOM 721 C CA . PHE A 1 89 ? -1.167 -2.273 -12.813 1.00 94.12 89 PHE A CA 1
ATOM 722 C C . PHE A 1 89 ? -1.956 -3.288 -13.657 1.00 94.12 89 PHE A C 1
ATOM 724 O O . PHE A 1 89 ? -1.382 -4.288 -14.080 1.00 94.12 89 PHE A O 1
ATOM 731 N N . GLN A 1 90 ? -3.235 -3.016 -13.944 1.00 89.25 90 GLN A N 1
ATOM 732 C CA . GLN A 1 90 ? -4.123 -3.830 -14.782 1.00 89.25 90 GLN A CA 1
ATOM 733 C C . GLN A 1 90 ? -4.342 -5.269 -14.272 1.00 89.25 90 GLN A C 1
ATOM 735 O O . GLN A 1 90 ? -4.304 -6.220 -15.058 1.00 89.25 90 GLN A O 1
ATOM 740 N N . VAL A 1 91 ? -4.586 -5.432 -12.964 1.00 72.69 91 VAL A N 1
ATOM 741 C CA . VAL A 1 91 ? -4.772 -6.740 -12.296 1.00 72.69 91 VAL A CA 1
ATOM 742 C C . VAL A 1 91 ? -6.073 -6.818 -11.505 1.00 72.69 91 VAL A C 1
ATOM 744 O O . VAL A 1 91 ? -6.470 -5.793 -10.913 1.00 72.69 91 VAL A O 1
#